Protein AF-A0A5Z1TUZ9-F1 (afdb_monomer_lite)

Secondary structure (DSSP, 8-state):
-----------------SSHHHHHHHHHHHHHHHHSPP----GGGEE--TT----SPPPHHHHHHHHHHHHHH---SPPP-EEPGGG-EE-

Radius of gyration: 23.8 Å; chains: 1; bounding box: 38×75×39 Å

Structure (mmCIF, N/CA/C/O backbone):
data_AF-A0A5Z1TUZ9-F1
#
_entry.id   AF-A0A5Z1TUZ9-F1
#
loop_
_atom_site.group_PDB
_atom_site.id
_atom_site.type_symbol
_atom_site.label_atom_id
_atom_site.label_alt_id
_atom_site.label_comp_id
_atom_site.label_asym_id
_atom_site.label_entity_id
_atom_site.label_seq_id
_atom_site.pdbx_PDB_ins_code
_atom_site.Cartn_x
_atom_site.Cartn_y
_atom_site.Cartn_z
_atom_site.occupancy
_atom_site.B_iso_or_equiv
_atom_site.auth_seq_id
_atom_site.auth_comp_id
_atom_site.auth_asym_id
_atom_site.auth_atom_id
_atom_site.pdbx_PDB_model_num
ATOM 1 N N . MET A 1 1 ? 21.507 66.681 -18.350 1.00 37.22 1 MET A N 1
ATOM 2 C CA . MET A 1 1 ? 20.097 67.086 -18.545 1.00 37.22 1 MET A CA 1
ATOM 3 C C . MET A 1 1 ? 19.515 66.099 -19.556 1.00 37.22 1 MET A C 1
ATOM 5 O O . MET A 1 1 ? 20.112 65.984 -20.609 1.00 37.22 1 MET A O 1
ATOM 9 N N . SER A 1 2 ? 18.519 65.252 -19.298 1.00 44.31 2 SER A N 1
ATOM 10 C CA . SER A 1 2 ? 17.316 65.449 -18.493 1.00 44.31 2 SER A CA 1
ATOM 11 C C . SER A 1 2 ? 16.734 64.115 -18.009 1.00 44.31 2 SER A C 1
ATOM 13 O O . SER A 1 2 ? 16.833 63.085 -18.668 1.00 44.31 2 SER A O 1
ATOM 15 N N . VAL A 1 3 ? 16.118 64.203 -16.836 1.00 45.03 3 VAL A N 1
ATOM 16 C CA . VAL A 1 3 ? 15.260 63.236 -16.149 1.00 45.03 3 VAL A CA 1
ATOM 17 C C . VAL A 1 3 ? 14.023 62.842 -16.962 1.00 45.03 3 VAL A C 1
ATOM 19 O O . VAL A 1 3 ? 13.418 63.698 -17.602 1.00 45.03 3 VAL A O 1
ATOM 22 N N . THR A 1 4 ? 13.565 61.594 -16.819 1.00 49.97 4 THR A N 1
ATOM 23 C CA . THR A 1 4 ? 12.130 61.274 -16.905 1.00 49.97 4 THR A CA 1
ATOM 24 C C . THR A 1 4 ? 11.738 60.290 -15.799 1.00 49.97 4 THR A C 1
ATOM 26 O O . THR A 1 4 ? 12.302 59.208 -15.657 1.00 49.97 4 THR A O 1
ATOM 29 N N . ASN A 1 5 ? 10.787 60.730 -14.972 1.00 43.03 5 ASN A N 1
ATOM 30 C CA . ASN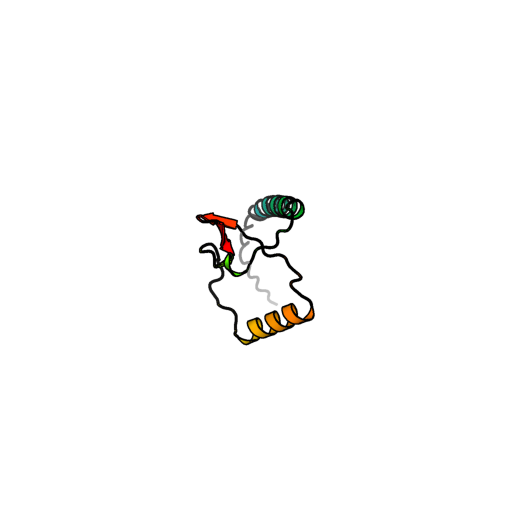 A 1 5 ? 10.080 59.947 -13.964 1.00 43.03 5 ASN A CA 1
ATOM 31 C C . ASN A 1 5 ? 9.004 59.092 -14.643 1.00 43.03 5 ASN A C 1
ATOM 33 O O . ASN A 1 5 ? 8.324 59.561 -15.555 1.00 43.03 5 ASN A O 1
ATOM 37 N N . SER A 1 6 ? 8.760 57.883 -14.143 1.00 52.41 6 SER A N 1
ATOM 38 C CA . SER A 1 6 ? 7.516 57.153 -14.411 1.00 52.41 6 SER A CA 1
ATOM 39 C C . SER A 1 6 ? 7.057 56.444 -13.142 1.00 52.41 6 SER A C 1
ATOM 41 O O . SER A 1 6 ? 7.592 55.424 -12.725 1.00 52.41 6 SER A O 1
ATOM 43 N N . ASN A 1 7 ? 6.075 57.078 -12.506 1.00 45.38 7 ASN A N 1
ATOM 44 C CA . ASN A 1 7 ? 5.327 56.615 -11.349 1.00 45.38 7 ASN A CA 1
ATOM 45 C C . ASN A 1 7 ? 4.289 55.580 -11.815 1.00 45.38 7 ASN A C 1
ATOM 47 O O . ASN A 1 7 ? 3.458 55.898 -12.665 1.00 45.38 7 ASN A O 1
ATOM 51 N N . ALA A 1 8 ? 4.311 54.364 -11.265 1.00 47.47 8 ALA A N 1
ATOM 52 C CA . ALA A 1 8 ? 3.292 53.352 -11.536 1.00 47.47 8 ALA A CA 1
ATOM 53 C C . ALA A 1 8 ? 2.918 52.563 -10.266 1.00 47.47 8 ALA A C 1
ATOM 55 O O . ALA A 1 8 ? 3.582 51.613 -9.874 1.00 47.47 8 ALA A O 1
ATOM 56 N N . LYS A 1 9 ? 1.805 53.010 -9.668 1.00 41.69 9 LYS A N 1
ATOM 57 C CA . LYS A 1 9 ? 0.734 52.259 -8.981 1.00 41.69 9 LYS A CA 1
ATOM 58 C C . LYS A 1 9 ? 1.110 51.216 -7.909 1.00 41.69 9 LYS A C 1
ATOM 60 O O . LYS A 1 9 ? 1.501 50.091 -8.186 1.00 41.69 9 LYS A O 1
ATOM 65 N N . SER A 1 10 ? 0.780 51.575 -6.664 1.00 50.22 10 SER A N 1
ATOM 66 C CA . SER A 1 10 ? 0.624 50.679 -5.511 1.00 50.22 10 SER A CA 1
ATOM 67 C C . SER A 1 10 ? -0.326 49.512 -5.823 1.00 50.22 10 SER A C 1
ATOM 69 O O . SER A 1 10 ? -1.514 49.721 -6.078 1.00 50.22 10 SER A O 1
ATOM 71 N N . ALA A 1 11 ? 0.195 48.283 -5.789 1.00 45.72 11 ALA A N 1
ATOM 72 C CA . ALA A 1 11 ? -0.585 47.055 -5.888 1.00 45.72 11 ALA A CA 1
ATOM 73 C C . ALA A 1 11 ? -0.858 46.492 -4.481 1.00 45.72 11 ALA A C 1
ATOM 75 O O . ALA A 1 11 ? -0.001 45.886 -3.846 1.00 45.72 11 ALA A O 1
ATOM 76 N N . VAL A 1 12 ? -2.071 46.779 -4.002 1.00 47.34 12 VAL A N 1
ATOM 77 C CA . VAL A 1 12 ? -2.959 45.942 -3.175 1.00 47.34 12 VAL A CA 1
ATOM 78 C C . VAL A 1 12 ? -2.279 44.995 -2.167 1.00 47.34 12 VAL A C 1
ATOM 80 O O . VAL A 1 12 ? -1.791 43.917 -2.499 1.00 47.34 12 VAL A O 1
ATOM 83 N N . LYS A 1 13 ? -2.373 45.351 -0.876 1.00 46.41 13 LYS A N 1
ATOM 84 C CA . LYS A 1 13 ? -2.189 44.426 0.254 1.00 46.41 13 LYS A CA 1
ATOM 85 C C . LYS A 1 13 ? -3.245 43.311 0.185 1.00 46.41 13 LYS A C 1
ATOM 87 O O . LYS A 1 13 ? -4.327 43.453 0.750 1.00 46.41 13 LYS A O 1
ATOM 92 N N . THR A 1 14 ? -2.922 42.189 -0.454 1.00 47.16 14 THR A N 1
ATOM 93 C CA . THR A 1 14 ? -3.709 40.957 -0.315 1.00 47.16 14 THR A CA 1
ATOM 94 C C . THR A 1 14 ? -3.552 40.417 1.106 1.00 47.16 14 THR A C 1
ATOM 96 O O . THR A 1 14 ? -2.452 40.194 1.620 1.00 47.16 14 THR A O 1
ATOM 99 N N . SER A 1 15 ? -4.694 40.271 1.762 1.00 53.75 15 SER A N 1
ATOM 100 C CA . SER A 1 15 ? -4.896 39.826 3.132 1.00 53.75 15 SER A CA 1
ATOM 101 C C . SER A 1 15 ? -4.261 38.455 3.404 1.00 53.75 15 SER A C 1
ATOM 103 O O . SER A 1 15 ? -4.751 37.405 2.996 1.00 53.75 15 SER A O 1
ATOM 105 N N . ARG A 1 16 ? -3.190 38.438 4.204 1.00 54.94 16 ARG A N 1
ATOM 106 C CA . ARG A 1 16 ? -2.603 37.223 4.800 1.00 54.94 16 ARG A CA 1
ATOM 107 C C . ARG A 1 16 ? -3.469 36.678 5.950 1.00 54.94 16 ARG A C 1
ATOM 109 O O . ARG A 1 16 ? -2.974 36.524 7.061 1.00 54.94 16 ARG A O 1
ATOM 116 N N . LYS A 1 17 ? -4.762 36.416 5.724 1.00 49.00 17 LYS A N 1
ATOM 117 C CA . LYS A 1 17 ? -5.672 35.891 6.770 1.00 49.00 17 LYS A CA 1
ATOM 118 C C . LYS A 1 17 ? -6.228 34.488 6.495 1.00 49.00 17 LYS A C 1
ATOM 120 O O . LYS A 1 17 ? -7.029 33.997 7.274 1.00 49.00 17 LYS A O 1
ATOM 125 N N . ALA A 1 18 ? -5.755 33.808 5.450 1.00 48.78 18 ALA A N 1
ATOM 126 C CA . ALA A 1 18 ? -6.139 32.422 5.152 1.00 48.78 18 ALA A CA 1
ATOM 127 C C . ALA A 1 18 ? -5.077 31.372 5.540 1.00 48.78 18 ALA A C 1
ATOM 129 O O . ALA A 1 18 ? -5.328 30.180 5.420 1.00 48.78 18 ALA A O 1
ATOM 130 N N . LYS A 1 19 ? -3.891 31.778 6.024 1.00 48.16 19 LYS A N 1
ATOM 131 C CA . LYS A 1 19 ? -2.801 30.836 6.357 1.00 48.16 19 LYS A CA 1
ATOM 132 C C . LYS A 1 19 ? -2.863 30.276 7.787 1.00 48.16 19 LYS A C 1
ATOM 134 O O . LYS A 1 19 ? -2.206 29.282 8.061 1.00 48.16 19 LYS A O 1
ATOM 139 N N . ASN A 1 20 ? -3.656 30.881 8.678 1.00 47.38 20 ASN A N 1
ATOM 140 C CA . ASN A 1 20 ? -3.681 30.526 10.106 1.00 47.38 20 ASN A CA 1
ATOM 141 C C . ASN A 1 20 ? -4.751 29.494 10.503 1.00 47.38 20 ASN A C 1
ATOM 143 O O . ASN A 1 20 ? -4.673 28.954 11.599 1.00 47.38 20 ASN A O 1
ATOM 147 N N . ALA A 1 21 ? -5.749 29.217 9.657 1.00 49.62 21 ALA A N 1
ATOM 148 C CA . ALA A 1 21 ? -6.791 28.233 9.981 1.00 49.62 21 ALA A CA 1
ATOM 149 C C . ALA A 1 21 ? -6.352 26.788 9.669 1.00 49.62 21 ALA A C 1
ATOM 151 O O . ALA A 1 21 ? -6.701 25.862 10.394 1.00 49.62 21 ALA A O 1
ATOM 152 N N . ALA A 1 22 ? -5.532 26.598 8.628 1.00 50.94 22 ALA A N 1
ATOM 153 C CA . ALA A 1 22 ? -5.015 25.285 8.233 1.00 50.94 22 ALA A CA 1
ATOM 154 C C . ALA A 1 22 ? -3.939 24.746 9.195 1.00 50.94 22 ALA A C 1
ATOM 156 O O . ALA A 1 22 ? -3.807 23.539 9.376 1.00 50.94 22 ALA A O 1
ATOM 157 N N . SER A 1 23 ? -3.177 25.631 9.844 1.00 55.41 23 SER A N 1
ATOM 158 C CA . SER A 1 23 ? -2.122 25.247 10.785 1.00 55.41 23 SER A CA 1
ATOM 159 C C . SER A 1 23 ? -2.673 24.685 12.097 1.00 55.41 23 SER A C 1
ATOM 161 O O . SER A 1 23 ? -2.123 23.711 12.595 1.00 55.41 23 SER A O 1
ATOM 163 N N . ALA A 1 24 ? -3.780 25.228 12.617 1.00 58.50 24 ALA A N 1
ATOM 164 C CA . ALA A 1 24 ? -4.412 24.717 13.837 1.00 58.50 24 ALA A CA 1
ATOM 165 C C . ALA A 1 24 ? -5.042 23.323 13.637 1.00 58.50 24 ALA A C 1
ATOM 167 O O . ALA A 1 24 ? -4.942 22.461 14.508 1.00 58.50 24 ALA A O 1
ATOM 168 N N . SER A 1 25 ? -5.649 23.070 12.472 1.00 61.69 25 SER A N 1
ATOM 169 C CA . SER A 1 25 ? -6.202 21.750 12.138 1.00 61.69 25 SER A CA 1
ATOM 170 C C . SER A 1 25 ? -5.106 20.689 11.990 1.00 61.69 25 SER A C 1
ATOM 172 O O . SER A 1 25 ? -5.245 19.599 12.542 1.00 61.69 25 SER A O 1
ATOM 174 N N . ASN A 1 26 ? -3.984 21.019 11.339 1.00 68.81 26 ASN A N 1
ATOM 175 C CA . ASN A 1 26 ? -2.860 20.089 11.199 1.00 68.81 26 ASN A CA 1
ATOM 176 C C . ASN A 1 26 ? -2.221 19.717 12.542 1.00 68.81 26 ASN A C 1
ATOM 178 O O . ASN A 1 26 ? -1.861 18.558 12.720 1.00 68.81 26 ASN A O 1
ATOM 182 N N . THR A 1 27 ? -2.121 20.651 13.498 1.00 72.62 27 THR A N 1
ATOM 183 C CA . THR A 1 27 ? -1.573 20.342 14.832 1.00 72.62 27 THR A CA 1
ATOM 184 C C . THR A 1 27 ? -2.458 19.385 15.625 1.00 72.62 27 THR A C 1
ATOM 186 O O . THR A 1 27 ? -1.949 18.521 16.337 1.00 72.62 27 THR A O 1
ATOM 189 N N . VAL A 1 28 ? -3.783 19.508 15.480 1.00 77.75 28 VAL A N 1
ATOM 190 C CA . VAL A 1 28 ? -4.738 18.593 16.120 1.00 77.75 28 VAL A CA 1
ATOM 191 C C . VAL A 1 28 ? -4.650 17.210 15.475 1.00 77.75 28 VAL A C 1
ATOM 193 O O . VAL A 1 28 ? -4.546 16.219 16.189 1.00 77.75 28 VAL A O 1
ATOM 196 N N . LEU A 1 29 ? -4.605 17.139 14.141 1.00 79.81 29 LEU A N 1
ATOM 197 C CA . LEU A 1 29 ? -4.457 15.876 13.411 1.00 79.81 29 LEU A CA 1
ATOM 198 C C . LEU A 1 29 ? -3.159 15.151 13.779 1.00 79.81 29 LEU A C 1
ATOM 200 O O . LEU A 1 29 ? -3.197 13.965 14.088 1.00 79.81 29 LEU A O 1
ATOM 204 N N . SER A 1 30 ? -2.023 15.854 13.817 1.00 77.38 30 SER A N 1
ATOM 205 C CA . SER A 1 30 ? -0.745 15.248 14.209 1.00 77.38 30 SER A CA 1
ATOM 206 C C . SER A 1 30 ? -0.746 14.746 15.653 1.00 77.38 30 SER A C 1
ATOM 208 O O . SER A 1 30 ? -0.171 13.698 15.926 1.00 77.38 30 SER A O 1
ATOM 210 N N . ALA A 1 31 ? -1.401 15.465 16.572 1.00 79.06 31 ALA A N 1
ATOM 211 C CA . ALA A 1 31 ? -1.504 15.038 17.965 1.00 79.06 31 ALA A CA 1
ATOM 212 C C . ALA A 1 31 ? -2.360 13.770 18.101 1.00 79.06 31 ALA A C 1
ATOM 214 O O . ALA A 1 31 ? -1.955 12.835 18.785 1.00 79.06 31 ALA A O 1
ATOM 215 N N . VAL A 1 32 ? -3.493 13.707 17.395 1.00 79.81 32 VAL A N 1
ATOM 216 C CA . VAL A 1 32 ? -4.368 12.524 17.380 1.00 79.81 32 VAL A CA 1
ATOM 217 C C . VAL A 1 32 ? -3.659 11.321 16.753 1.00 79.81 32 VAL A C 1
ATOM 219 O O . VAL A 1 32 ? -3.724 10.222 17.297 1.00 79.81 32 VAL A O 1
ATOM 222 N N . LEU A 1 33 ? -2.934 11.521 15.648 1.00 79.25 33 LEU A N 1
ATOM 223 C CA . LEU A 1 33 ? -2.167 10.458 14.989 1.00 79.25 33 LEU A CA 1
ATOM 224 C C . LEU A 1 33 ? -1.041 9.926 15.882 1.00 79.25 33 LEU A C 1
ATOM 226 O O . LEU A 1 33 ? -0.848 8.721 15.943 1.00 79.25 33 LEU A O 1
ATOM 230 N N . ALA A 1 34 ? -0.349 10.796 16.623 1.00 75.50 34 ALA A N 1
ATOM 231 C CA . ALA A 1 34 ? 0.691 10.378 17.565 1.00 75.50 34 ALA A CA 1
ATOM 232 C C . ALA A 1 34 ? 0.144 9.589 18.770 1.00 75.50 34 ALA A C 1
ATOM 234 O O . ALA A 1 34 ? 0.883 8.838 19.398 1.00 75.50 34 ALA A O 1
ATOM 235 N N . GLN A 1 35 ? -1.135 9.776 19.109 1.00 75.94 35 GLN A N 1
ATOM 236 C CA . GLN A 1 35 ? -1.824 9.039 20.174 1.00 75.94 35 GLN A CA 1
ATOM 237 C C . GLN A 1 35 ? -2.513 7.763 19.676 1.00 75.94 35 GLN A C 1
ATOM 239 O O . GLN A 1 35 ? -2.957 6.959 20.492 1.00 75.94 35 GLN A O 1
ATOM 244 N N . THR A 1 36 ? -2.647 7.592 18.360 1.00 76.62 36 THR A N 1
ATOM 245 C CA . THR A 1 36 ? -3.308 6.427 17.772 1.00 76.62 36 THR A CA 1
ATOM 246 C C . THR A 1 36 ? -2.317 5.275 17.708 1.00 76.62 36 THR A C 1
ATOM 248 O O . THR A 1 36 ? -1.237 5.413 17.141 1.00 76.62 36 THR A O 1
ATOM 251 N N . GLU A 1 37 ? -2.686 4.134 18.286 1.00 77.25 37 GLU A N 1
ATOM 252 C CA . GLU A 1 37 ? -1.862 2.931 18.213 1.00 77.25 37 GLU A CA 1
ATOM 253 C C . GLU A 1 37 ? -1.739 2.440 16.770 1.00 77.25 37 GLU A C 1
ATOM 255 O O . GLU A 1 37 ? -2.710 2.386 16.008 1.00 77.25 37 GLU A O 1
ATOM 260 N N . GLU A 1 38 ? -0.520 2.064 16.405 1.00 82.31 38 GLU A N 1
ATOM 261 C CA . GLU A 1 38 ? -0.214 1.496 15.102 1.00 82.31 38 GLU A CA 1
ATOM 262 C C . GLU A 1 38 ? -0.801 0.083 15.003 1.00 82.31 38 GLU A C 1
ATOM 264 O O . GLU A 1 38 ? -0.665 -0.735 15.913 1.00 82.31 38 GLU A O 1
ATOM 269 N N . GLN A 1 39 ? -1.464 -0.212 13.884 1.00 84.69 39 GLN A N 1
ATOM 270 C CA . GLN A 1 39 ? -2.103 -1.505 13.642 1.00 84.69 39 GLN A CA 1
ATOM 271 C C . GLN A 1 39 ? -1.506 -2.172 12.404 1.00 84.69 39 GLN A C 1
ATOM 273 O O . GLN A 1 39 ? -1.329 -1.544 11.360 1.00 84.69 39 GLN A O 1
ATOM 278 N N . HIS A 1 40 ? -1.251 -3.477 12.496 1.00 88.38 40 HIS A N 1
ATOM 279 C CA . HIS A 1 40 ? -0.833 -4.283 11.352 1.00 88.38 40 HIS A CA 1
ATOM 280 C C . HIS A 1 40 ? -2.055 -4.743 10.552 1.00 88.38 40 HIS A C 1
ATOM 282 O O . HIS A 1 40 ? -2.698 -5.738 10.882 1.00 88.38 40 HIS A O 1
ATOM 288 N N . VAL A 1 41 ? -2.362 -4.013 9.480 1.00 87.75 41 VAL A N 1
ATOM 289 C CA . VAL A 1 41 ? -3.471 -4.321 8.568 1.00 87.75 41 VAL A CA 1
ATOM 290 C C . VAL A 1 41 ? -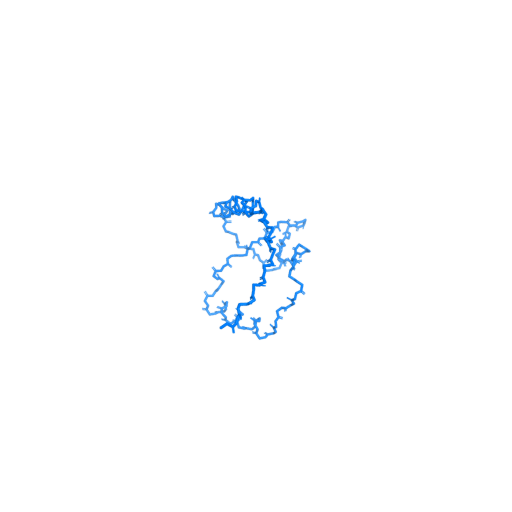2.968 -5.180 7.397 1.00 87.75 41 VAL A C 1
ATOM 292 O O . VAL A 1 41 ? -1.946 -4.841 6.792 1.00 87.75 41 VAL A O 1
ATOM 295 N N . PRO A 1 42 ? -3.651 -6.284 7.034 1.00 91.12 42 PRO A N 1
ATOM 296 C CA . PRO A 1 42 ? -3.268 -7.085 5.876 1.00 91.12 42 PRO A CA 1
ATOM 297 C C . PRO A 1 42 ? -3.490 -6.310 4.573 1.00 91.12 42 PRO A C 1
ATOM 299 O O . PRO A 1 42 ? -4.498 -5.624 4.407 1.00 91.12 42 PRO A O 1
ATOM 302 N N . LEU A 1 43 ? -2.592 -6.489 3.598 1.00 90.69 43 LEU A N 1
ATOM 303 C CA . LEU A 1 43 ? -2.675 -5.806 2.299 1.00 90.69 43 LEU A CA 1
ATOM 304 C C . LEU A 1 43 ? -4.003 -6.072 1.569 1.00 90.69 43 LEU A C 1
ATOM 306 O O . LEU A 1 43 ? -4.495 -5.202 0.861 1.00 90.69 43 LEU A O 1
ATOM 310 N N . SER A 1 44 ? -4.609 -7.246 1.768 1.00 92.31 44 SER A N 1
ATOM 311 C CA . SER A 1 44 ? -5.903 -7.613 1.179 1.00 92.31 44 SER A CA 1
ATOM 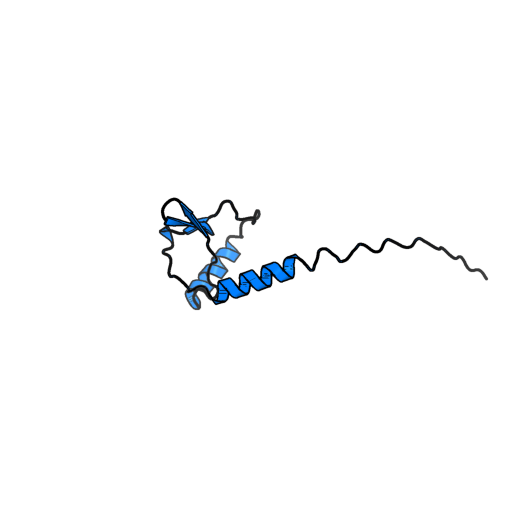312 C C . SER A 1 44 ? -7.079 -6.770 1.678 1.00 92.31 44 SER A C 1
ATOM 314 O O . SER A 1 44 ? -8.105 -6.727 1.007 1.00 92.31 44 SER A O 1
ATOM 316 N N . ALA A 1 45 ? -6.952 -6.123 2.840 1.00 91.56 45 ALA A N 1
ATOM 317 C CA . ALA A 1 45 ? -7.976 -5.235 3.388 1.00 91.56 45 ALA A CA 1
ATOM 318 C C . ALA A 1 45 ? -7.782 -3.766 2.966 1.00 91.56 45 ALA A C 1
ATOM 320 O O . ALA A 1 45 ? -8.644 -2.937 3.255 1.00 91.56 45 ALA A O 1
ATOM 321 N N . LEU A 1 46 ? -6.671 -3.431 2.294 1.00 92.50 46 LEU A N 1
ATOM 322 C CA . LEU A 1 46 ? -6.381 -2.077 1.825 1.00 92.50 46 LEU A CA 1
ATOM 323 C C . LEU A 1 46 ? -6.941 -1.853 0.417 1.00 92.50 46 LEU A C 1
ATOM 325 O O . LEU A 1 46 ? -6.664 -2.615 -0.511 1.00 92.50 46 LEU A O 1
ATOM 329 N N . VAL A 1 47 ? -7.679 -0.760 0.237 1.00 93.31 47 VAL A N 1
ATOM 330 C CA . VAL A 1 47 ? -8.256 -0.354 -1.050 1.00 93.31 47 VAL A CA 1
ATOM 331 C C . VAL A 1 47 ? -7.877 1.093 -1.351 1.00 93.31 47 VAL A C 1
ATOM 333 O O . VAL A 1 47 ? -7.804 1.928 -0.453 1.00 93.31 47 VAL A O 1
ATOM 336 N N . LYS A 1 48 ? -7.653 1.414 -2.632 1.00 90.56 48 LYS A N 1
ATOM 337 C CA . LYS A 1 48 ? -7.457 2.805 -3.064 1.00 90.56 48 LYS A CA 1
ATOM 338 C C . LYS A 1 48 ? -8.733 3.601 -2.814 1.00 90.56 48 LYS A C 1
ATOM 340 O O . LYS A 1 48 ? -9.772 3.298 -3.405 1.00 90.56 48 LYS A O 1
ATOM 345 N N . SER A 1 49 ? -8.651 4.612 -1.961 1.00 89.75 49 SER A N 1
ATOM 346 C CA . SER A 1 49 ? -9.815 5.401 -1.581 1.00 89.75 49 SER A CA 1
ATOM 347 C C . SER A 1 49 ? -10.265 6.331 -2.716 1.00 89.75 49 SER A C 1
ATOM 349 O O . SER A 1 49 ? -9.425 6.960 -3.368 1.00 89.75 49 SER A O 1
ATOM 351 N N . PRO A 1 50 ? -11.584 6.530 -2.898 1.00 87.44 50 PRO A N 1
ATOM 352 C CA . PRO A 1 50 ? -12.120 7.601 -3.740 1.00 87.44 50 PRO A CA 1
ATOM 353 C C . PRO A 1 50 ? -11.702 9.010 -3.290 1.00 87.44 50 PRO A C 1
ATOM 355 O O . PRO A 1 50 ? -11.782 9.948 -4.077 1.00 87.44 50 PRO A O 1
ATOM 358 N N . GLN A 1 51 ? -11.265 9.176 -2.034 1.00 89.19 51 GLN A N 1
ATOM 359 C CA . GLN A 1 51 ? -10.798 10.459 -1.490 1.00 89.19 51 GLN A CA 1
ATOM 360 C C . GLN A 1 51 ? -9.353 10.792 -1.895 1.00 89.19 51 GLN A C 1
ATOM 362 O O . GLN A 1 51 ? -8.837 11.851 -1.536 1.00 89.19 51 GLN A O 1
ATOM 367 N N . ASN A 1 52 ? -8.686 9.908 -2.643 1.00 86.75 52 ASN A N 1
ATOM 368 C CA . ASN A 1 52 ? -7.337 10.157 -3.115 1.00 86.75 52 ASN A CA 1
ATOM 369 C C . ASN A 1 52 ? -7.336 11.261 -4.184 1.00 86.75 52 ASN A C 1
ATOM 371 O O . ASN A 1 52 ? -7.782 11.075 -5.314 1.00 86.75 52 ASN A O 1
ATOM 375 N N . VAL A 1 53 ? -6.797 12.425 -3.825 1.00 89.69 53 VAL A N 1
ATOM 376 C CA . VAL A 1 53 ? -6.723 13.603 -4.704 1.00 89.69 53 VAL A CA 1
ATOM 377 C C . VAL A 1 53 ? -5.574 13.538 -5.713 1.00 89.69 53 VAL A C 1
ATOM 379 O O . VAL A 1 53 ? -5.410 14.449 -6.527 1.00 89.69 53 VAL A O 1
ATOM 382 N N . ARG A 1 54 ? -4.737 12.492 -5.677 1.00 86.31 54 ARG A N 1
ATOM 383 C CA . ARG A 1 54 ? -3.627 12.350 -6.620 1.00 86.31 54 ARG A CA 1
ATOM 384 C C . ARG A 1 54 ? -4.146 11.924 -7.996 1.00 86.31 54 ARG A C 1
ATOM 386 O O . ARG A 1 54 ? -4.447 10.762 -8.231 1.00 86.31 54 ARG A O 1
ATOM 393 N N . ILE A 1 55 ? -4.166 12.873 -8.927 1.00 83.44 55 ILE A N 1
ATOM 394 C CA . ILE A 1 55 ? -4.629 12.658 -10.308 1.00 83.44 55 ILE A CA 1
ATOM 395 C C . ILE A 1 55 ? -3.544 11.992 -11.173 1.00 83.44 55 ILE A C 1
ATOM 397 O O . ILE A 1 55 ? -3.845 11.203 -12.064 1.00 83.44 55 ILE A O 1
ATOM 401 N N . VAL A 1 56 ? -2.268 12.303 -10.917 1.00 89.75 56 VAL A N 1
ATOM 402 C CA . VAL A 1 56 ? -1.146 11.833 -11.742 1.00 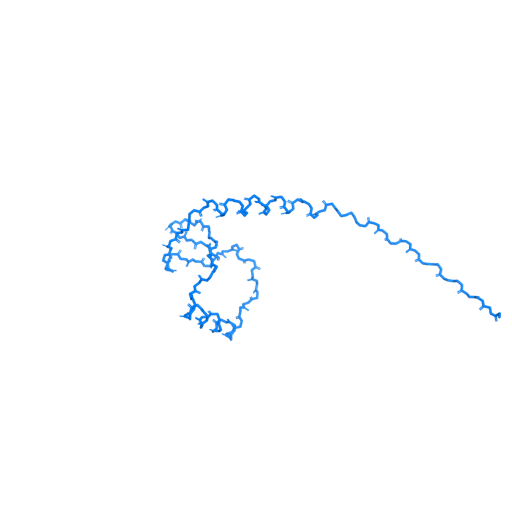89.75 56 VAL A CA 1
ATOM 403 C C . VAL A 1 56 ? -0.579 10.520 -11.189 1.00 89.75 56 VAL A C 1
ATOM 405 O O . VAL A 1 56 ? -0.100 10.499 -10.044 1.00 89.75 56 VAL A O 1
ATOM 408 N N . PRO A 1 57 ? -0.575 9.431 -11.979 1.00 89.81 57 PRO A N 1
ATOM 409 C CA . PRO A 1 57 ? -0.000 8.164 -11.553 1.00 89.81 57 PRO A CA 1
ATOM 410 C C . PRO A 1 57 ? 1.518 8.279 -11.379 1.00 89.81 57 PRO A C 1
ATOM 412 O O . PRO A 1 57 ? 2.184 9.096 -12.013 1.00 89.81 57 PRO A O 1
ATOM 415 N N . TYR A 1 58 ? 2.077 7.451 -10.501 1.00 91.75 58 TYR A N 1
ATOM 416 C CA . TYR A 1 58 ? 3.527 7.311 -10.397 1.00 91.75 58 TYR A CA 1
ATOM 417 C C . TYR A 1 58 ? 4.088 6.627 -11.648 1.00 91.75 58 TYR A C 1
ATOM 419 O O . TYR A 1 58 ? 3.428 5.779 -12.252 1.00 91.75 58 TYR A O 1
ATOM 427 N N . SER A 1 59 ? 5.313 6.990 -12.028 1.00 95.38 59 SER A N 1
ATOM 428 C CA . SER A 1 59 ? 6.042 6.288 -13.082 1.00 95.38 59 SER A CA 1
ATOM 429 C C . SER A 1 59 ? 6.442 4.888 -12.608 1.00 95.38 59 SER A C 1
ATOM 431 O O . SER A 1 59 ? 6.591 4.640 -11.410 1.00 95.38 59 SER A O 1
ATOM 433 N N . ALA A 1 60 ? 6.646 3.966 -13.552 1.00 95.56 60 ALA A N 1
ATOM 434 C CA . ALA A 1 60 ? 7.078 2.610 -13.223 1.00 95.56 60 ALA A CA 1
ATOM 435 C C . ALA A 1 60 ? 8.438 2.591 -12.502 1.00 95.56 60 ALA A C 1
ATOM 437 O O . ALA A 1 60 ? 8.612 1.806 -11.577 1.00 95.56 60 ALA A O 1
ATOM 438 N N . GLU A 1 61 ? 9.365 3.477 -12.879 1.00 96.69 61 GLU A N 1
ATOM 439 C CA . GLU A 1 61 ? 10.678 3.585 -12.229 1.00 96.69 61 GLU A CA 1
ATOM 440 C C . GLU A 1 61 ? 10.551 3.991 -10.757 1.00 96.69 61 GLU A C 1
ATOM 442 O O . GLU A 1 61 ? 11.046 3.281 -9.887 1.00 96.69 61 GLU A O 1
ATOM 447 N N . SER A 1 62 ? 9.785 5.045 -10.446 1.00 94.75 62 SER A N 1
ATOM 448 C CA . SER A 1 62 ? 9.599 5.482 -9.054 1.00 94.75 62 SER A CA 1
ATOM 449 C C . SER A 1 62 ? 8.917 4.422 -8.186 1.00 94.75 62 SER A C 1
ATOM 451 O O . SER A 1 62 ? 9.191 4.327 -6.992 1.00 94.75 62 SER A O 1
ATOM 453 N N . VAL A 1 63 ? 8.027 3.612 -8.768 1.00 95.31 63 VAL A N 1
ATOM 454 C CA . VAL A 1 63 ? 7.398 2.493 -8.051 1.00 95.31 63 VAL A CA 1
ATOM 455 C C . VAL A 1 63 ? 8.414 1.386 -7.754 1.00 95.31 63 VAL A C 1
ATOM 457 O O . VAL A 1 63 ? 8.384 0.830 -6.657 1.00 95.31 63 VAL A O 1
ATOM 460 N N . ARG A 1 64 ? 9.317 1.073 -8.691 1.00 96.69 64 ARG A N 1
ATOM 461 C CA . ARG A 1 64 ? 10.368 0.061 -8.481 1.00 96.69 64 ARG A CA 1
ATOM 462 C C . ARG A 1 64 ? 11.370 0.500 -7.423 1.00 96.69 64 ARG A C 1
ATOM 464 O O . ARG A 1 64 ? 11.618 -0.260 -6.496 1.00 96.69 64 ARG A O 1
ATOM 471 N N . GLU A 1 65 ? 11.857 1.735 -7.508 1.00 96.56 65 GLU A N 1
ATOM 472 C CA . GLU A 1 65 ? 12.777 2.301 -6.514 1.00 96.56 65 GLU A CA 1
ATOM 473 C C . GLU A 1 65 ? 12.177 2.255 -5.101 1.00 96.56 65 GLU A C 1
ATOM 475 O O . GLU A 1 65 ? 12.845 1.865 -4.141 1.00 96.56 65 GLU A O 1
ATOM 480 N N . LEU A 1 66 ? 10.889 2.593 -4.971 1.00 95.56 66 LEU A N 1
ATOM 481 C CA . LEU A 1 66 ? 10.192 2.512 -3.691 1.00 95.56 66 LEU A CA 1
ATOM 482 C C . LEU A 1 66 ? 10.046 1.061 -3.209 1.00 95.56 66 LEU A C 1
ATOM 484 O O . LEU A 1 66 ? 10.232 0.796 -2.023 1.00 95.56 66 LEU A O 1
ATOM 488 N N . ALA A 1 67 ? 9.750 0.115 -4.103 1.00 96.06 67 ALA A N 1
ATOM 489 C CA . ALA A 1 67 ? 9.662 -1.301 -3.752 1.00 96.06 67 ALA A CA 1
ATOM 490 C C . ALA A 1 67 ? 11.011 -1.863 -3.273 1.00 96.06 67 ALA A C 1
ATOM 492 O O . ALA A 1 67 ? 11.048 -2.588 -2.277 1.00 96.06 67 ALA A O 1
ATOM 493 N N . ASP A 1 68 ? 12.114 -1.491 -3.925 1.00 97.31 68 ASP A N 1
ATOM 494 C CA . ASP A 1 68 ? 13.464 -1.889 -3.518 1.00 97.31 68 ASP A CA 1
ATOM 495 C C . ASP A 1 68 ? 13.841 -1.285 -2.157 1.00 97.31 68 ASP A C 1
ATOM 497 O O . ASP A 1 68 ? 14.394 -1.980 -1.301 1.00 97.31 68 ASP A O 1
ATOM 501 N N . SER A 1 69 ? 13.463 -0.026 -1.905 1.00 97.12 69 SER A N 1
ATOM 502 C CA . SER A 1 69 ? 13.641 0.615 -0.597 1.00 97.12 69 SER A CA 1
ATOM 503 C C . SER A 1 69 ? 12.857 -0.101 0.509 1.00 97.12 69 SER A C 1
ATOM 505 O O . SER A 1 69 ? 13.429 -0.418 1.556 1.00 97.12 69 SER A O 1
ATOM 507 N N . ILE A 1 70 ? 11.586 -0.433 0.258 1.00 96.19 70 ILE A N 1
ATOM 508 C CA . ILE A 1 70 ? 10.744 -1.187 1.199 1.00 96.19 70 ILE A CA 1
ATOM 509 C C . ILE A 1 70 ? 11.321 -2.584 1.444 1.00 96.19 70 ILE A C 1
ATOM 511 O O . ILE A 1 70 ? 11.312 -3.062 2.574 1.00 96.19 70 ILE A O 1
ATOM 515 N N . LYS A 1 71 ? 11.860 -3.242 0.415 1.00 96.19 71 LYS A N 1
ATOM 516 C CA . LYS A 1 71 ? 12.487 -4.560 0.560 1.00 96.19 71 LYS A CA 1
ATOM 517 C C . LYS A 1 71 ? 13.779 -4.508 1.383 1.00 96.19 71 LYS A C 1
ATOM 519 O O . LYS A 1 71 ? 14.065 -5.458 2.105 1.00 96.19 71 LYS A O 1
ATOM 524 N N . GLY A 1 72 ? 14.563 -3.437 1.252 1.00 96.81 72 GLY A N 1
ATOM 525 C CA . GLY A 1 72 ? 15.846 -3.286 1.941 1.00 96.81 72 GLY A CA 1
ATOM 526 C C . GLY A 1 72 ? 15.723 -2.826 3.394 1.00 96.81 72 GLY A C 1
ATOM 527 O O . GLY A 1 72 ? 16.384 -3.383 4.266 1.00 96.81 72 GLY A O 1
ATOM 528 N N . ILE A 1 73 ? 14.897 -1.809 3.654 1.00 95.94 73 ILE A N 1
ATOM 529 C CA . ILE A 1 73 ? 14.831 -1.116 4.956 1.00 95.94 73 ILE A CA 1
ATOM 530 C C . ILE A 1 73 ? 13.470 -1.328 5.644 1.00 95.94 73 ILE A C 1
ATOM 532 O O . ILE A 1 73 ? 13.343 -1.138 6.850 1.00 95.94 73 ILE A O 1
ATOM 536 N N . GLY A 1 74 ? 12.452 -1.768 4.903 1.00 92.50 74 GLY A N 1
ATOM 537 C CA . GLY A 1 74 ? 11.072 -1.825 5.378 1.00 92.50 74 GLY A CA 1
ATOM 538 C C . GLY A 1 74 ? 10.306 -0.528 5.112 1.00 92.50 74 GLY A C 1
ATOM 539 O O . GLY A 1 74 ? 10.821 0.435 4.540 1.00 92.50 74 GLY A O 1
ATOM 540 N N . LEU A 1 75 ? 9.037 -0.502 5.521 1.00 92.75 75 LEU A N 1
ATOM 541 C CA . LEU A 1 75 ? 8.220 0.711 5.493 1.00 92.75 75 LEU A CA 1
ATOM 542 C C . LEU A 1 75 ? 8.607 1.617 6.665 1.00 92.75 75 LEU A C 1
ATOM 544 O O . LEU A 1 75 ? 8.348 1.290 7.816 1.00 92.75 75 LEU A O 1
ATOM 548 N N . LEU A 1 76 ? 9.214 2.764 6.359 1.00 92.25 76 LEU A N 1
ATOM 549 C CA . LEU A 1 76 ? 9.621 3.751 7.368 1.00 92.25 76 LEU A CA 1
ATOM 550 C C . LEU A 1 76 ? 8.486 4.677 7.808 1.00 92.25 76 LEU A C 1
ATOM 552 O O . LEU A 1 76 ? 8.567 5.300 8.862 1.00 92.25 76 LEU A O 1
ATOM 556 N N . GLN A 1 77 ? 7.467 4.828 6.965 1.00 90.25 77 GLN A N 1
ATOM 557 C CA . GLN A 1 77 ? 6.321 5.688 7.224 1.00 90.25 77 GLN A CA 1
ATOM 558 C C . GLN A 1 77 ? 5.066 4.829 7.263 1.00 90.25 77 GLN A C 1
ATOM 560 O O . GLN A 1 77 ? 4.773 4.110 6.305 1.00 90.25 77 GLN A O 1
ATOM 565 N N . ASN A 1 78 ? 4.327 4.933 8.364 1.00 90.75 78 ASN A N 1
ATOM 566 C CA . ASN A 1 78 ? 3.039 4.274 8.502 1.00 90.75 78 ASN A CA 1
ATOM 567 C C . ASN A 1 78 ? 2.011 4.891 7.557 1.00 90.75 78 ASN A C 1
ATOM 569 O O . ASN A 1 78 ? 2.021 6.094 7.282 1.00 90.75 78 ASN A O 1
ATOM 573 N N . LEU A 1 79 ? 1.113 4.044 7.060 1.00 91.19 79 LEU A N 1
ATOM 574 C CA . LEU A 1 79 ? 0.010 4.484 6.220 1.00 91.19 79 LEU A CA 1
ATOM 575 C C . LEU A 1 79 ? -1.098 5.063 7.096 1.00 91.19 79 LEU A C 1
ATOM 577 O O . LEU A 1 79 ? -1.484 4.472 8.102 1.00 91.19 79 LEU A O 1
ATOM 581 N N . VAL A 1 80 ? -1.637 6.204 6.679 1.00 89.62 80 VAL A N 1
ATOM 582 C CA . VAL A 1 80 ? -2.847 6.769 7.277 1.00 89.62 80 VAL A CA 1
ATOM 583 C C . VAL A 1 80 ? -4.034 6.249 6.485 1.00 89.62 80 VAL A C 1
ATOM 585 O O . VAL A 1 80 ? -4.102 6.446 5.273 1.00 89.62 80 VAL A O 1
ATOM 588 N N . VAL A 1 81 ? -4.959 5.586 7.173 1.00 90.75 81 VAL A N 1
ATOM 589 C CA . VAL A 1 81 ? -6.124 4.949 6.554 1.00 90.75 81 VAL A CA 1
ATOM 590 C C . VAL A 1 81 ? -7.414 5.395 7.232 1.00 90.75 81 VAL A C 1
ATOM 592 O O . VAL A 1 81 ? -7.406 5.811 8.391 1.00 90.75 81 VAL A O 1
ATOM 595 N N . HIS A 1 82 ? -8.537 5.286 6.527 1.00 89.69 82 HIS A N 1
ATOM 596 C CA . HIS A 1 82 ? -9.871 5.417 7.122 1.00 89.69 82 HIS A CA 1
ATOM 597 C C . HIS A 1 82 ? -10.661 4.127 6.940 1.00 89.69 82 HIS A C 1
ATOM 599 O O . HIS A 1 82 ? -10.521 3.441 5.929 1.00 89.69 82 HIS A O 1
ATOM 605 N N . ALA A 1 83 ? -11.501 3.805 7.920 1.00 90.31 83 ALA A N 1
ATOM 606 C CA . ALA A 1 83 ? -12.380 2.649 7.841 1.00 90.31 83 ALA A CA 1
ATOM 607 C C . ALA A 1 83 ? -13.442 2.853 6.747 1.00 90.31 83 ALA A C 1
ATOM 609 O O . ALA A 1 83 ? -14.100 3.896 6.688 1.00 90.31 83 ALA A O 1
ATOM 610 N N . LEU A 1 84 ? -13.600 1.848 5.891 1.00 89.19 84 LEU A N 1
ATOM 611 C CA . LEU A 1 84 ? -14.702 1.713 4.944 1.00 89.19 84 LEU A CA 1
ATOM 612 C C . LEU A 1 84 ? -15.752 0.744 5.513 1.00 89.19 84 LEU A C 1
ATOM 614 O O . LEU A 1 84 ? -15.465 -0.016 6.446 1.00 89.19 84 LEU A O 1
ATOM 618 N N . PRO A 1 85 ? -16.971 0.734 4.943 1.00 85.44 85 PRO A N 1
ATOM 619 C CA . PRO A 1 85 ? -1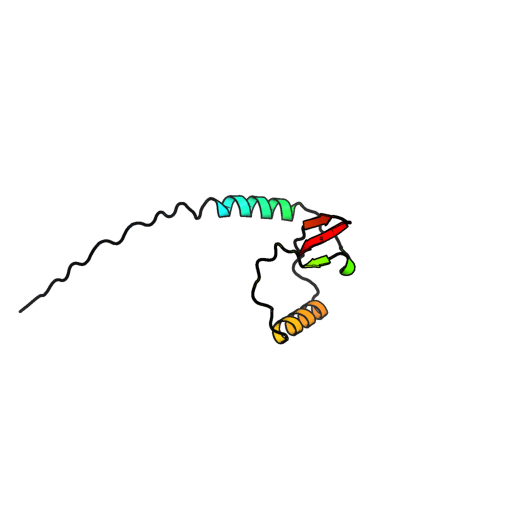7.905 -0.368 5.137 1.00 85.44 85 PRO A CA 1
ATOM 620 C C . PRO A 1 85 ? -17.234 -1.717 4.827 1.00 85.44 85 PRO A C 1
ATOM 622 O O . PRO A 1 85 ? -16.267 -1.780 4.069 1.00 85.44 85 PRO A O 1
ATOM 625 N N . ASP A 1 86 ? -17.737 -2.78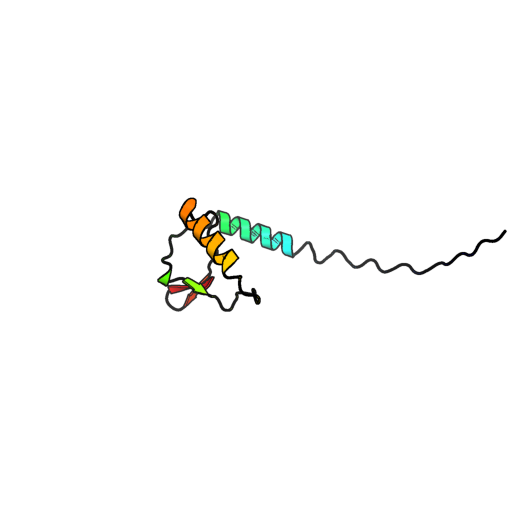9 5.433 1.00 83.81 86 ASP A N 1
ATOM 626 C CA . ASP A 1 86 ? -17.269 -4.171 5.228 1.00 83.81 86 ASP A CA 1
ATOM 627 C C . ASP A 1 86 ? -15.886 -4.511 5.820 1.00 83.81 86 ASP A C 1
ATOM 629 O O . ASP A 1 86 ? -15.324 -5.566 5.531 1.00 83.81 86 ASP A O 1
ATOM 633 N N . GLY A 1 87 ? -15.346 -3.657 6.698 1.00 84.88 87 GLY A N 1
ATOM 634 C CA . GLY A 1 87 ? -14.077 -3.920 7.396 1.00 84.88 87 GLY A CA 1
ATOM 635 C C . GLY A 1 87 ? -12.835 -3.695 6.530 1.00 84.88 87 GLY A C 1
ATOM 636 O O . GLY A 1 87 ? -11.761 -4.213 6.835 1.00 84.88 87 GLY A O 1
ATOM 637 N N . LEU A 1 88 ? -12.985 -2.934 5.445 1.00 91.50 88 LEU A N 1
ATOM 638 C CA . LEU A 1 88 ? -11.894 -2.507 4.576 1.00 91.50 88 LEU A CA 1
ATOM 639 C C . LEU A 1 88 ? -11.312 -1.171 5.045 1.00 91.50 88 LEU A C 1
ATOM 641 O O . LEU A 1 88 ? -11.949 -0.413 5.777 1.00 91.50 88 LEU A O 1
ATOM 645 N N . TYR A 1 89 ? -10.109 -0.855 4.578 1.00 93.06 89 TYR A N 1
ATOM 646 C CA . TYR A 1 89 ? -9.424 0.393 4.894 1.00 93.06 89 TYR A CA 1
ATOM 647 C C . TYR A 1 89 ? -8.998 1.115 3.618 1.00 93.06 89 TYR A C 1
ATOM 649 O O . TYR A 1 89 ? -8.396 0.533 2.715 1.00 93.06 89 TYR A O 1
ATOM 657 N N . GLY A 1 90 ? -9.334 2.398 3.546 1.00 92.31 90 GLY A N 1
ATOM 658 C CA . GLY A 1 90 ? -9.095 3.251 2.392 1.00 92.31 90 GLY A CA 1
ATOM 659 C C . GLY A 1 90 ? -7.794 4.020 2.546 1.00 92.31 90 GLY A C 1
ATOM 660 O O . GLY A 1 90 ? -7.596 4.667 3.579 1.00 92.31 90 GLY A O 1
ATOM 661 N N . VAL A 1 91 ? -6.960 3.977 1.504 1.00 91.06 91 VAL A N 1
ATOM 662 C CA . VAL A 1 91 ? -5.675 4.697 1.399 1.00 91.06 91 VAL A CA 1
ATOM 663 C C . VAL A 1 91 ? -5.674 5.652 0.212 1.00 91.06 91 VAL A C 1
ATOM 665 O O . VAL A 1 91 ? -6.156 5.249 -0.876 1.00 91.06 91 VAL A O 1
#

Organism: Salmonella enterica I (NCBI:txid59201)

Sequence (91 aa):
MSVTNSNAKSAVKTSRKAKNAASASNTVLSAVLAQTEEQHVPLSALVKSPQNVRIVPYSAESVRELADSIKGIGLLQNLVVHALPDGLYGV

InterPro domains:
  IPR003115 ParB-like, N-terminal domain [PF02195] (35-90)
  IPR036086 ParB/Sulfiredoxin superfamily [SSF110849] (40-89)
  IPR050336 Chromosome-partitioning and nucleoid occlusion protein [PTHR33375] (18-91)

pLDDT: mean 77.73, std 18.88, range [37.22, 97.31]

Foldseek 3Di:
DDDDDDDDDDDDDDDPPPPPPVVVVVVVVVVVVVVDDDDDDDPVLEDADPPDPDPDDDDPVVVVVVVVVCVPPNDPDGDDWDADPPRGTHD